Protein AF-A0A1H7DEN7-F1 (afdb_monomer_lite)

Structure (mmCIF, N/CA/C/O backbone):
data_AF-A0A1H7DEN7-F1
#
_entry.id   AF-A0A1H7DEN7-F1
#
loop_
_atom_site.group_PDB
_atom_site.id
_atom_site.type_symbol
_atom_site.label_atom_id
_atom_site.label_alt_id
_atom_site.label_comp_id
_atom_site.label_asym_id
_atom_site.label_entity_id
_atom_site.label_seq_id
_atom_site.pdbx_PDB_ins_code
_atom_site.Cartn_x
_atom_site.Cartn_y
_atom_site.Cartn_z
_atom_site.occupancy
_atom_site.B_iso_or_equiv
_atom_site.auth_seq_id
_atom_site.auth_comp_id
_atom_site.auth_asym_id
_atom_site.auth_atom_id
_atom_site.pdbx_PDB_model_num
ATOM 1 N N . MET A 1 1 ? -1.066 -14.720 -5.884 1.00 50.56 1 MET A N 1
ATOM 2 C CA . MET A 1 1 ? -0.858 -13.752 -4.785 1.00 50.56 1 MET A CA 1
ATOM 3 C C . MET A 1 1 ? -0.200 -12.498 -5.350 1.00 50.56 1 MET A C 1
ATOM 5 O O . MET A 1 1 ? 0.946 -12.604 -5.774 1.00 50.56 1 MET A O 1
ATOM 9 N N . PRO A 1 2 ? -0.898 -11.353 -5.393 1.00 54.47 2 PRO A N 1
ATOM 10 C CA . PRO A 1 2 ? -0.416 -10.112 -6.016 1.00 54.47 2 PRO A CA 1
ATOM 11 C C . PRO A 1 2 ? 0.944 -9.608 -5.497 1.00 54.47 2 PRO A C 1
ATOM 13 O O . PRO A 1 2 ? 1.776 -9.191 -6.293 1.00 54.47 2 PRO A O 1
ATOM 16 N N . GLY A 1 3 ? 1.240 -9.753 -4.198 1.00 60.50 3 GLY A N 1
ATOM 17 C CA . GLY A 1 3 ? 2.529 -9.324 -3.621 1.00 60.50 3 GLY A CA 1
ATOM 18 C C . GLY A 1 3 ? 3.762 -10.080 -4.145 1.00 60.50 3 GLY A C 1
ATOM 19 O O . GLY A 1 3 ? 4.868 -9.547 -4.148 1.00 60.50 3 GLY A O 1
ATOM 20 N N . ARG A 1 4 ? 3.593 -11.307 -4.662 1.00 68.62 4 ARG A N 1
ATOM 21 C CA . ARG A 1 4 ? 4.683 -12.022 -5.356 1.00 68.62 4 ARG A CA 1
ATOM 22 C C . ARG A 1 4 ? 5.007 -11.403 -6.714 1.00 68.62 4 ARG A C 1
ATOM 24 O O . ARG A 1 4 ? 6.143 -11.496 -7.154 1.00 68.62 4 ARG A O 1
ATOM 31 N N . LEU A 1 5 ? 4.015 -10.794 -7.362 1.00 74.88 5 LEU A N 1
ATOM 32 C CA . LEU A 1 5 ? 4.174 -10.155 -8.664 1.00 74.88 5 LEU A CA 1
ATOM 33 C C . LEU A 1 5 ? 4.843 -8.783 -8.517 1.00 74.88 5 LEU A C 1
ATOM 35 O O . LEU A 1 5 ? 5.732 -8.457 -9.293 1.00 74.88 5 LEU A O 1
ATOM 39 N N . VAL A 1 6 ? 4.497 -8.029 -7.468 1.00 79.00 6 VAL A N 1
ATOM 40 C CA . VAL A 1 6 ? 5.170 -6.762 -7.131 1.00 79.00 6 VAL A CA 1
ATOM 41 C C . VAL A 1 6 ? 6.665 -6.989 -6.915 1.00 79.00 6 VAL A C 1
ATOM 43 O O . VAL A 1 6 ? 7.470 -6.409 -7.633 1.00 79.00 6 VAL A O 1
ATOM 46 N N . ASN A 1 7 ? 7.037 -7.909 -6.021 1.00 81.56 7 ASN A N 1
ATOM 47 C CA . ASN A 1 7 ? 8.445 -8.216 -5.732 1.00 81.56 7 ASN A CA 1
ATOM 48 C C . ASN A 1 7 ? 9.204 -8.858 -6.909 1.00 81.56 7 ASN A C 1
ATOM 50 O O . ASN A 1 7 ? 10.431 -8.918 -6.893 1.00 81.56 7 ASN A O 1
ATOM 54 N N . LEU A 1 8 ? 8.496 -9.354 -7.930 1.00 86.56 8 LEU A N 1
ATOM 55 C CA . LEU A 1 8 ? 9.131 -9.853 -9.147 1.00 86.56 8 LEU A CA 1
ATOM 56 C C . LEU A 1 8 ? 9.671 -8.700 -9.996 1.00 86.56 8 LEU A C 1
ATOM 58 O O . LEU A 1 8 ? 10.788 -8.793 -10.487 1.00 86.56 8 LEU A O 1
ATOM 62 N N . PHE A 1 9 ? 8.915 -7.610 -10.148 1.00 87.81 9 PHE A N 1
ATOM 63 C CA . PHE A 1 9 ? 9.279 -6.469 -11.003 1.00 87.81 9 PHE A CA 1
ATOM 64 C C . PHE A 1 9 ? 9.888 -5.288 -10.241 1.00 87.81 9 PHE A C 1
ATOM 66 O O . PHE A 1 9 ? 10.610 -4.476 -10.821 1.00 87.81 9 PHE A O 1
ATOM 73 N N . TRP A 1 10 ? 9.640 -5.204 -8.939 1.00 87.94 10 TRP A N 1
ATOM 74 C CA . TRP A 1 10 ? 10.087 -4.132 -8.059 1.00 87.94 10 TRP A CA 1
ATOM 75 C C . TRP A 1 10 ? 10.960 -4.694 -6.950 1.00 87.94 10 TRP A C 1
ATOM 77 O O . TRP A 1 10 ? 10.775 -5.822 -6.505 1.00 87.94 10 TRP A O 1
ATOM 87 N N . SER A 1 11 ? 11.937 -3.907 -6.504 1.00 87.31 11 SER A N 1
ATOM 88 C CA . SER A 1 11 ? 12.859 -4.335 -5.444 1.00 87.31 11 SER A CA 1
ATOM 89 C C . SER A 1 11 ? 12.185 -4.490 -4.074 1.00 87.31 11 SER A C 1
ATOM 91 O O . SER A 1 11 ? 12.706 -5.197 -3.213 1.00 87.31 11 SER A O 1
ATOM 93 N N . SER A 1 12 ? 11.045 -3.829 -3.869 1.00 84.94 12 SER A N 1
ATOM 94 C CA . SER A 1 12 ? 10.201 -3.938 -2.681 1.00 84.94 12 SER A CA 1
ATOM 95 C C . SER A 1 12 ? 8.819 -3.327 -2.932 1.00 84.94 12 SER A C 1
ATOM 97 O O . SER A 1 12 ? 8.624 -2.572 -3.891 1.00 84.94 12 SER A O 1
ATOM 99 N N . ASP A 1 13 ? 7.881 -3.569 -2.016 1.00 82.06 13 ASP A N 1
ATOM 100 C CA . ASP A 1 13 ? 6.579 -2.890 -1.998 1.00 82.06 13 ASP A CA 1
ATOM 101 C C . ASP A 1 13 ? 6.724 -1.357 -1.879 1.00 82.06 13 ASP A C 1
ATOM 103 O O . ASP A 1 13 ? 5.954 -0.609 -2.480 1.00 82.06 13 ASP A O 1
ATOM 107 N N . GLU A 1 14 ? 7.740 -0.862 -1.152 1.00 82.75 14 GLU A N 1
ATOM 108 C CA . GLU A 1 14 ? 8.049 0.577 -1.091 1.00 82.75 14 GLU A CA 1
ATOM 109 C C . GLU A 1 14 ? 8.509 1.105 -2.453 1.00 82.75 14 GLU A C 1
ATOM 111 O O . GLU A 1 14 ? 8.104 2.198 -2.858 1.00 82.75 14 GL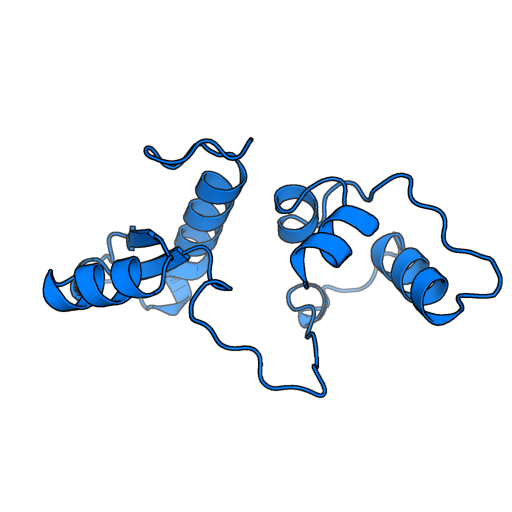U A O 1
ATOM 116 N N . ALA A 1 15 ? 9.356 0.351 -3.160 1.00 83.19 15 ALA A N 1
ATOM 117 C CA . ALA A 1 15 ? 9.837 0.747 -4.476 1.00 83.19 15 ALA A CA 1
ATOM 118 C C . ALA A 1 15 ? 8.682 0.830 -5.475 1.00 83.19 15 ALA A C 1
ATOM 120 O O . ALA A 1 15 ? 8.592 1.813 -6.198 1.00 83.19 15 ALA A O 1
ATOM 121 N N . TYR A 1 16 ? 7.757 -0.128 -5.448 1.00 84.25 16 TYR A N 1
ATOM 122 C CA . TYR A 1 16 ? 6.522 -0.057 -6.227 1.00 84.25 16 TYR A CA 1
ATOM 123 C C . TYR A 1 16 ? 5.696 1.188 -5.889 1.00 84.25 16 TYR A C 1
ATOM 125 O O . TYR A 1 16 ? 5.344 1.968 -6.767 1.00 84.25 16 TYR A O 1
ATOM 133 N N . PHE A 1 17 ? 5.440 1.415 -4.601 1.00 82.19 17 PHE A N 1
ATOM 134 C CA . PHE A 1 17 ? 4.613 2.526 -4.134 1.00 82.19 17 PHE A CA 1
ATOM 135 C C . PHE A 1 17 ? 5.183 3.912 -4.468 1.00 82.19 17 PH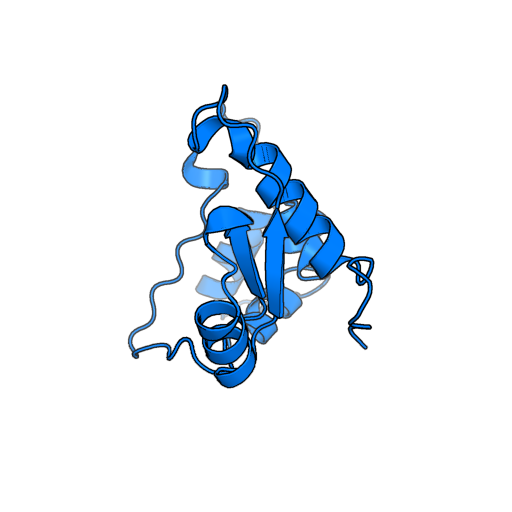E A C 1
ATOM 137 O O . PHE A 1 17 ? 4.435 4.867 -4.652 1.00 82.19 17 PHE A O 1
ATOM 144 N N . SER A 1 18 ? 6.509 4.041 -4.502 1.00 80.00 18 SER A N 1
ATOM 145 C CA . SER A 1 18 ? 7.202 5.313 -4.734 1.00 80.00 18 SER A CA 1
ATOM 146 C C . SER A 1 18 ? 7.737 5.483 -6.154 1.00 80.00 18 SER A C 1
ATOM 148 O O . SER A 1 18 ? 8.475 6.440 -6.394 1.00 80.00 18 SER A O 1
ATOM 150 N N . SER A 1 19 ? 7.401 4.568 -7.072 1.00 77.50 19 SER A N 1
ATOM 151 C CA . SER A 1 19 ? 7.991 4.499 -8.417 1.00 77.50 19 SER A CA 1
ATOM 152 C C . SER A 1 19 ? 9.527 4.529 -8.379 1.00 77.50 19 SER A C 1
ATOM 154 O O . SER A 1 19 ? 10.187 5.234 -9.139 1.00 77.50 19 SER A O 1
ATOM 156 N N . GLY A 1 20 ? 10.093 3.802 -7.416 1.00 79.25 20 GLY A N 1
ATOM 157 C CA . GLY A 1 20 ? 11.520 3.695 -7.143 1.00 79.25 20 GLY A CA 1
ATOM 158 C C . GLY A 1 20 ? 12.234 2.657 -8.024 1.00 79.25 20 GLY A C 1
ATOM 159 O O . GLY A 1 20 ? 11.861 2.425 -9.170 1.00 79.25 20 GLY A O 1
ATOM 160 N N . PRO A 1 21 ? 13.306 2.016 -7.530 1.00 76.88 21 PRO A N 1
ATOM 161 C CA . PRO A 1 21 ? 14.087 1.090 -8.345 1.00 76.88 21 PRO A CA 1
ATOM 162 C C . PRO A 1 21 ? 13.342 -0.225 -8.638 1.00 76.88 21 PRO A C 1
ATOM 164 O O . PRO A 1 21 ? 12.879 -0.922 -7.725 1.00 76.88 21 PRO A O 1
ATOM 167 N N . THR A 1 22 ? 13.302 -0.598 -9.922 1.00 86.00 22 THR A N 1
ATOM 168 C CA . THR A 1 22 ? 12.836 -1.919 -10.384 1.00 86.00 22 THR A CA 1
ATOM 169 C C . THR A 1 22 ? 13.803 -3.032 -9.962 1.00 86.00 22 THR A C 1
ATOM 171 O O . THR A 1 22 ? 14.958 -2.776 -9.619 1.00 86.00 22 THR A O 1
ATOM 174 N N . SER A 1 23 ? 13.330 -4.278 -9.937 1.00 86.00 23 SER A N 1
ATOM 175 C CA . SER A 1 23 ? 14.167 -5.447 -9.648 1.00 86.00 23 SER A CA 1
ATOM 176 C C . SER A 1 23 ? 15.117 -5.761 -10.820 1.00 86.00 23 SER A C 1
ATOM 178 O O . SER A 1 23 ? 14.955 -5.250 -11.930 1.00 86.00 23 SER A O 1
ATOM 180 N N . ASN A 1 24 ? 16.071 -6.672 -10.600 1.00 87.56 24 ASN A N 1
ATOM 181 C CA . ASN A 1 24 ? 16.946 -7.213 -11.653 1.00 87.56 24 ASN A CA 1
ATOM 182 C C . ASN A 1 24 ? 16.321 -8.394 -12.416 1.00 87.56 24 ASN A C 1
ATOM 184 O O . ASN A 1 24 ? 17.028 -9.100 -13.131 1.00 87.56 24 ASN A O 1
ATOM 188 N N . PHE A 1 25 ? 15.021 -8.646 -12.246 1.00 89.50 25 PHE A N 1
ATOM 189 C CA . PHE A 1 25 ? 14.331 -9.691 -12.994 1.00 89.50 25 PHE A CA 1
ATOM 190 C C . PHE A 1 25 ? 14.458 -9.437 -14.500 1.00 89.50 25 PHE A C 1
ATOM 192 O O . PHE A 1 25 ? 14.400 -8.291 -14.953 1.00 89.50 25 PHE A O 1
ATOM 199 N N . VAL A 1 26 ? 14.636 -10.505 -15.269 1.00 89.44 26 VAL A N 1
ATOM 200 C CA . VAL A 1 26 ? 14.650 -10.482 -16.732 1.00 89.44 26 VAL A CA 1
ATOM 201 C C . VAL A 1 26 ? 13.637 -11.537 -17.181 1.00 89.44 26 VAL A C 1
ATOM 203 O O . VAL A 1 26 ? 13.892 -12.720 -16.947 1.00 89.44 26 VAL A O 1
ATOM 206 N N . PRO A 1 27 ? 12.477 -11.135 -17.731 1.00 89.19 27 PRO A N 1
ATOM 207 C CA . PRO A 1 27 ? 11.490 -12.080 -18.240 1.00 89.19 27 PRO A CA 1
ATOM 208 C C . PRO A 1 27 ? 12.045 -12.864 -19.434 1.00 89.19 27 PRO A C 1
ATOM 210 O O . PRO A 1 27 ? 12.952 -12.391 -20.126 1.00 89.19 27 PRO A O 1
ATOM 213 N N . ASP A 1 28 ? 11.497 -14.058 -19.670 1.00 91.25 28 ASP A N 1
ATOM 214 C CA . ASP A 1 28 ? 11.832 -14.842 -20.858 1.00 91.25 28 ASP A CA 1
ATOM 215 C C . ASP A 1 28 ? 11.456 -14.057 -22.125 1.00 91.25 28 ASP A C 1
ATOM 217 O O . ASP A 1 28 ? 10.521 -13.254 -22.139 1.00 91.25 28 ASP A O 1
ATOM 221 N N . VAL A 1 29 ? 12.188 -14.287 -23.213 1.00 85.62 29 VAL A N 1
ATOM 222 C CA . VAL A 1 29 ? 11.928 -13.646 -24.508 1.00 85.62 29 VAL A CA 1
ATOM 223 C C . VAL A 1 29 ? 10.536 -14.002 -25.040 1.00 85.62 29 VAL A C 1
ATOM 225 O O . VAL A 1 29 ? 9.943 -13.194 -25.754 1.00 85.62 29 VAL A O 1
ATOM 228 N N . MET A 1 30 ? 10.013 -15.178 -24.684 1.00 92.38 30 MET A N 1
ATOM 229 C CA . MET A 1 30 ? 8.681 -15.639 -25.080 1.00 92.38 30 MET A CA 1
ATOM 230 C C . MET A 1 30 ? 7.551 -15.079 -24.202 1.00 92.38 30 MET A C 1
ATOM 232 O O . MET A 1 30 ? 6.397 -15.113 -24.626 1.00 92.38 30 MET A O 1
ATOM 236 N N . ASP A 1 31 ? 7.859 -14.508 -23.033 1.00 90.75 31 ASP A N 1
ATOM 237 C CA . ASP A 1 31 ? 6.872 -13.916 -22.122 1.00 90.75 31 ASP A CA 1
ATOM 238 C C . ASP A 1 31 ? 6.583 -12.455 -22.509 1.00 90.75 31 ASP A C 1
ATOM 240 O O . ASP A 1 31 ? 6.966 -11.500 -21.819 1.00 90.75 31 ASP A O 1
ATOM 244 N N . PHE A 1 32 ? 5.914 -12.276 -23.650 1.00 87.50 32 PHE A N 1
ATOM 245 C CA . PHE A 1 32 ? 5.647 -10.969 -24.255 1.00 87.50 32 PHE A CA 1
ATOM 246 C C . PHE A 1 32 ? 5.007 -9.969 -23.280 1.00 87.50 32 PHE A C 1
ATOM 248 O O . PHE A 1 32 ? 5.430 -8.813 -23.211 1.00 87.50 32 PHE A O 1
ATOM 255 N N . GLU A 1 33 ? 4.018 -10.392 -22.496 1.00 87.81 33 GLU A N 1
ATOM 256 C CA . GLU A 1 33 ? 3.304 -9.540 -21.545 1.00 87.81 33 GLU A CA 1
ATOM 257 C C . GLU A 1 33 ? 4.204 -9.104 -20.384 1.00 87.81 33 GLU A C 1
ATOM 259 O O . GLU A 1 33 ? 4.199 -7.934 -19.995 1.00 87.81 33 GLU A O 1
ATOM 264 N N . ALA A 1 34 ? 5.019 -10.021 -19.852 1.00 87.44 34 ALA A N 1
ATOM 265 C CA . ALA A 1 34 ? 5.948 -9.724 -18.765 1.00 87.44 34 ALA A CA 1
ATOM 266 C C . ALA A 1 34 ? 7.043 -8.749 -19.219 1.00 87.44 34 ALA A C 1
ATOM 268 O O . ALA A 1 34 ? 7.390 -7.814 -18.492 1.00 87.44 34 ALA A O 1
ATOM 269 N N . LYS A 1 35 ? 7.551 -8.935 -20.442 1.00 89.50 35 LYS A N 1
ATOM 270 C CA . LYS A 1 35 ? 8.508 -8.024 -21.070 1.00 89.50 35 LYS A CA 1
ATOM 271 C C . LYS A 1 35 ? 7.895 -6.648 -21.324 1.00 89.50 35 LYS A C 1
ATOM 273 O O . LYS A 1 35 ? 8.493 -5.645 -20.946 1.00 89.50 35 LYS A O 1
ATOM 278 N N . SER A 1 36 ? 6.686 -6.603 -21.882 1.00 85.19 36 SER A N 1
ATOM 279 C CA . SER A 1 36 ? 5.957 -5.355 -22.143 1.00 85.19 36 SER A CA 1
ATOM 280 C C . SER A 1 36 ? 5.726 -4.557 -20.855 1.00 85.19 36 SER A C 1
ATOM 282 O O . SER A 1 36 ? 5.957 -3.349 -20.821 1.00 85.19 36 SER A O 1
ATOM 284 N N . TYR A 1 37 ? 5.336 -5.229 -19.763 1.00 86.38 37 TYR A N 1
ATOM 285 C CA . TYR A 1 37 ? 5.198 -4.586 -18.454 1.00 86.38 37 TYR A CA 1
ATOM 286 C C . TYR A 1 37 ? 6.541 -4.069 -17.920 1.00 86.38 37 TYR A C 1
ATOM 288 O O . TYR A 1 37 ? 6.610 -2.939 -17.441 1.00 86.38 37 TYR A O 1
ATOM 296 N N . GLN A 1 38 ? 7.621 -4.853 -18.037 1.00 88.31 38 GLN A N 1
ATOM 297 C CA . GLN A 1 38 ? 8.961 -4.420 -17.632 1.00 88.31 38 GLN A CA 1
ATOM 298 C C . GLN A 1 38 ? 9.441 -3.181 -18.406 1.00 88.31 38 GLN A C 1
ATOM 300 O O . GLN A 1 38 ? 10.030 -2.280 -17.808 1.00 88.31 38 GLN A O 1
ATOM 305 N N . GLU A 1 39 ? 9.223 -3.137 -19.719 1.00 86.56 39 GLU A N 1
ATOM 306 C CA . GLU A 1 39 ? 9.586 -1.990 -20.555 1.00 86.56 39 GLU A CA 1
ATOM 307 C C . GLU A 1 39 ? 8.793 -0.743 -20.154 1.00 86.56 39 GLU A C 1
ATOM 309 O O . GLU A 1 39 ? 9.383 0.327 -20.004 1.00 86.56 39 GLU A O 1
ATOM 314 N N . LEU A 1 40 ? 7.491 -0.893 -19.883 1.00 84.50 40 LEU A N 1
ATOM 315 C CA . LEU A 1 40 ? 6.621 0.194 -19.435 1.00 84.50 40 LEU A CA 1
ATOM 316 C C . LEU A 1 40 ? 7.110 0.826 -18.124 1.00 84.50 40 LEU A C 1
ATOM 318 O O . LEU A 1 40 ? 7.265 2.042 -18.052 1.00 84.50 40 LEU A O 1
ATOM 322 N N . ILE A 1 41 ? 7.394 0.019 -17.097 1.00 82.94 41 ILE A N 1
ATOM 323 C CA . ILE A 1 41 ? 7.805 0.535 -15.777 1.00 82.94 41 ILE A CA 1
ATOM 324 C C . ILE A 1 41 ? 9.243 1.081 -15.751 1.00 82.94 41 ILE A C 1
ATOM 326 O O . ILE A 1 41 ? 9.616 1.774 -14.808 1.00 82.94 41 ILE A O 1
ATOM 330 N N . ARG A 1 42 ? 10.070 0.755 -16.754 1.00 84.81 42 ARG A N 1
ATOM 331 C CA . ARG A 1 42 ? 11.452 1.256 -16.898 1.00 84.81 42 ARG A CA 1
ATOM 332 C C . ARG A 1 42 ? 11.573 2.408 -17.896 1.00 84.81 42 ARG A C 1
ATOM 334 O O . ARG A 1 42 ? 12.667 2.951 -18.071 1.00 84.81 42 ARG A O 1
ATOM 341 N N . PHE A 1 43 ? 10.488 2.764 -18.576 1.00 82.19 43 PHE A N 1
ATOM 342 C CA . PHE A 1 43 ? 10.491 3.821 -19.571 1.00 82.19 43 PHE A CA 1
ATOM 343 C C . PHE A 1 43 ? 10.710 5.190 -18.910 1.00 82.19 43 PHE A C 1
ATOM 345 O O . PHE A 1 43 ? 9.869 5.685 -18.171 1.00 82.19 43 PHE A O 1
ATOM 352 N N . ASN A 1 44 ? 11.842 5.828 -19.220 1.00 71.06 44 ASN A N 1
ATOM 353 C CA . ASN A 1 44 ? 12.234 7.138 -18.680 1.00 71.06 44 ASN A CA 1
ATOM 354 C C . ASN A 1 44 ? 11.920 8.308 -19.635 1.00 71.06 44 ASN A C 1
ATOM 356 O O . ASN A 1 44 ? 12.592 9.343 -19.606 1.00 71.06 44 ASN A O 1
ATOM 360 N N . GLY A 1 45 ? 10.946 8.151 -20.535 1.00 69.56 45 GLY A N 1
ATOM 361 C CA . GLY A 1 45 ? 10.558 9.224 -21.450 1.00 69.56 45 GLY A CA 1
ATOM 362 C C . GLY A 1 45 ? 9.902 10.392 -20.712 1.00 69.56 45 GLY A C 1
ATOM 363 O O . GLY A 1 45 ? 9.077 10.200 -19.823 1.00 69.56 45 GLY A O 1
ATOM 364 N N . LYS A 1 46 ? 10.259 11.623 -21.092 1.00 57.53 46 LYS A N 1
ATOM 365 C CA . LYS A 1 46 ? 9.620 12.843 -20.583 1.00 57.53 46 LYS A CA 1
ATOM 366 C C . LYS A 1 46 ? 8.251 13.013 -21.250 1.00 57.53 46 LYS A C 1
ATOM 368 O O . LYS A 1 46 ? 8.174 13.577 -22.337 1.00 57.53 46 LYS A O 1
ATOM 373 N N . GLY A 1 47 ? 7.201 12.488 -20.628 1.00 61.31 47 GLY A N 1
ATOM 374 C CA . GLY A 1 47 ? 5.817 12.857 -20.938 1.00 61.31 47 GLY A CA 1
ATOM 375 C C . GLY A 1 47 ? 5.390 14.100 -20.155 1.00 61.31 47 GLY A C 1
ATOM 376 O O . GLY A 1 47 ? 6.003 14.436 -19.138 1.00 61.31 47 GLY A O 1
ATOM 377 N N . GLU A 1 48 ? 4.339 14.782 -20.613 1.00 60.81 48 GLU A N 1
ATOM 378 C CA . GLU A 1 48 ? 3.579 15.669 -19.725 1.00 60.81 48 GLU A CA 1
ATOM 379 C C . GLU A 1 48 ? 3.031 14.859 -18.538 1.00 60.81 48 GLU A C 1
ATOM 381 O O . GLU A 1 48 ? 2.922 13.635 -18.618 1.00 60.81 48 GLU A O 1
ATOM 386 N N . PHE A 1 49 ? 2.746 15.526 -17.416 1.00 58.19 49 PHE A N 1
ATOM 387 C CA . PHE A 1 49 ? 2.222 14.879 -16.212 1.00 58.19 49 PHE A CA 1
ATOM 388 C C . PHE A 1 49 ? 0.966 14.058 -16.553 1.00 58.19 49 PHE A C 1
ATOM 390 O O . PHE A 1 49 ? -0.084 14.624 -16.848 1.00 58.19 49 PHE A O 1
ATOM 397 N N . ASP A 1 50 ? 1.101 12.732 -16.530 1.00 59.72 50 ASP A N 1
ATOM 398 C CA . ASP A 1 50 ? 0.023 11.778 -16.775 1.00 59.72 50 ASP A CA 1
ATOM 399 C C . ASP A 1 50 ? -0.431 11.215 -15.428 1.00 59.72 50 ASP A C 1
ATOM 401 O O . ASP A 1 50 ? 0.290 10.464 -14.768 1.00 59.72 50 ASP A O 1
ATOM 405 N N . ASP A 1 51 ? -1.623 11.607 -14.991 1.00 53.31 51 ASP A N 1
ATOM 406 C CA . ASP A 1 51 ? -2.201 11.194 -13.714 1.00 53.31 51 ASP A CA 1
ATOM 407 C C . ASP A 1 51 ? -2.475 9.680 -13.646 1.00 53.31 51 ASP A C 1
ATOM 409 O O . ASP A 1 51 ? -2.454 9.104 -12.550 1.00 53.31 51 ASP A O 1
ATOM 413 N N . ARG A 1 52 ? -2.596 9.006 -14.801 1.00 54.62 52 ARG A N 1
ATOM 414 C CA . ARG A 1 52 ? -2.691 7.539 -14.914 1.00 54.62 52 ARG A CA 1
ATOM 415 C C . ARG A 1 52 ? -1.431 6.825 -14.424 1.00 54.62 52 ARG A C 1
ATOM 417 O O . ARG A 1 52 ? -1.517 5.665 -14.029 1.00 54.62 52 ARG A O 1
ATOM 424 N N . ALA A 1 53 ? -0.283 7.508 -14.361 1.00 53.47 53 ALA A N 1
ATOM 425 C CA . ALA A 1 53 ? 0.940 6.965 -13.762 1.00 53.47 53 ALA A CA 1
ATOM 426 C C . ALA A 1 53 ? 0.787 6.651 -12.259 1.00 53.47 53 ALA A C 1
ATOM 428 O O . ALA A 1 53 ? 1.600 5.922 -11.695 1.00 53.47 53 ALA A O 1
ATOM 429 N N . SER A 1 54 ? -0.256 7.181 -11.609 1.00 53.56 54 SER A N 1
ATOM 430 C CA . SER A 1 54 ? -0.481 7.038 -10.166 1.00 53.56 54 SER A CA 1
ATOM 431 C C . SER A 1 54 ? -1.346 5.829 -9.791 1.00 53.56 54 SER A C 1
ATOM 433 O O . SER A 1 54 ? -1.452 5.514 -8.607 1.00 53.56 54 SER A O 1
ATOM 435 N N . THR A 1 55 ? -1.980 5.157 -10.763 1.00 53.47 55 THR A N 1
ATOM 436 C CA . THR A 1 55 ? -2.943 4.079 -10.484 1.00 53.47 55 THR A CA 1
ATOM 437 C C . THR A 1 55 ? -2.722 2.898 -11.422 1.00 53.47 55 THR A C 1
ATOM 439 O O . THR A 1 55 ? -3.264 2.839 -12.520 1.00 53.47 55 THR A O 1
ATOM 442 N N . ILE A 1 56 ? -1.930 1.921 -10.980 1.00 56.78 56 ILE A N 1
ATOM 443 C CA . ILE A 1 56 ? -1.875 0.618 -11.647 1.00 56.78 56 ILE A CA 1
ATOM 444 C C . ILE A 1 56 ? -3.147 -0.141 -11.269 1.00 56.78 56 ILE A C 1
ATOM 446 O O . ILE A 1 56 ? -3.318 -0.578 -10.128 1.00 56.78 56 ILE A O 1
ATOM 450 N N . GLU A 1 57 ? -4.047 -0.285 -12.233 1.00 64.69 57 GLU A N 1
ATOM 451 C CA . GLU A 1 57 ? -5.263 -1.075 -12.082 1.00 64.69 57 GLU A CA 1
ATOM 452 C C . GLU A 1 57 ? -4.964 -2.551 -12.365 1.00 64.69 57 GLU A C 1
ATOM 454 O O . GLU A 1 57 ? -4.552 -2.925 -13.463 1.00 64.69 57 GLU A O 1
ATOM 459 N N . ILE A 1 58 ? -5.175 -3.411 -11.366 1.00 67.50 58 ILE A N 1
ATOM 460 C CA . ILE A 1 58 ? -5.071 -4.864 -11.528 1.00 67.50 58 ILE A CA 1
ATOM 461 C C . ILE A 1 58 ? -6.486 -5.422 -11.664 1.00 67.50 58 ILE A C 1
ATOM 463 O O . ILE A 1 58 ? -7.251 -5.433 -10.700 1.00 67.50 58 ILE A O 1
ATOM 467 N N . GLN A 1 59 ? -6.826 -5.925 -12.848 1.00 76.00 59 GLN A N 1
ATOM 468 C CA . GLN A 1 59 ? -8.061 -6.676 -13.067 1.00 76.00 59 GLN A CA 1
ATOM 469 C C . GLN A 1 59 ? -7.809 -8.168 -12.823 1.00 76.00 59 GLN A C 1
ATOM 471 O O . GLN A 1 59 ? -6.872 -8.752 -13.366 1.00 76.00 59 GLN A O 1
ATOM 476 N N . ALA A 1 60 ? -8.645 -8.797 -11.997 1.00 77.69 60 ALA A N 1
ATOM 477 C CA . ALA A 1 60 ? -8.574 -10.226 -11.711 1.00 77.69 60 ALA A CA 1
ATOM 478 C C . ALA A 1 60 ? -9.848 -10.925 -12.197 1.00 77.69 60 ALA A C 1
ATOM 480 O O . ALA A 1 60 ? -10.953 -10.485 -11.894 1.00 77.69 60 ALA A O 1
ATOM 481 N N . GLY A 1 61 ? -9.704 -12.058 -12.895 1.00 85.00 61 GLY A N 1
ATOM 482 C CA . GLY A 1 61 ? -10.840 -12.892 -13.323 1.00 85.00 61 GLY A CA 1
ATOM 483 C C . GLY A 1 61 ? -11.541 -13.643 -12.181 1.00 85.00 61 GLY A C 1
ATOM 484 O O . GLY A 1 61 ? -12.528 -14.333 -12.408 1.00 85.00 61 GLY A O 1
ATOM 485 N N . GLN A 1 62 ? -11.031 -13.519 -10.954 1.00 85.25 62 GLN A N 1
ATOM 486 C CA . GLN A 1 62 ? -11.563 -14.139 -9.744 1.00 85.25 62 GLN A CA 1
ATOM 487 C C . GLN A 1 62 ? -11.742 -13.088 -8.648 1.00 85.25 62 GLN A C 1
ATOM 489 O O . GLN A 1 62 ? -10.974 -12.127 -8.563 1.00 85.25 62 GLN A O 1
ATOM 494 N N . VAL A 1 63 ? -12.733 -13.298 -7.781 1.00 83.88 63 VAL A N 1
ATOM 495 C CA . VAL A 1 63 ? -12.993 -12.420 -6.635 1.00 83.88 63 VAL A CA 1
ATOM 496 C C . VAL A 1 63 ? -11.809 -12.474 -5.670 1.00 83.88 63 VAL A C 1
ATOM 498 O O . VAL A 1 63 ? -11.448 -13.540 -5.172 1.00 83.88 63 VAL A O 1
ATOM 501 N N . VAL A 1 64 ? -11.223 -11.315 -5.370 1.00 82.25 64 VAL A N 1
ATOM 502 C CA . VAL A 1 64 ? -10.188 -11.183 -4.340 1.00 82.25 64 VAL A CA 1
ATOM 503 C C . VAL A 1 64 ? -10.867 -10.850 -3.016 1.00 82.25 64 VAL A C 1
ATOM 505 O O . VAL A 1 64 ? -11.395 -9.755 -2.831 1.00 82.25 64 VAL A O 1
ATOM 508 N N . ALA A 1 65 ? -10.877 -11.804 -2.086 1.00 87.00 65 ALA A N 1
ATOM 509 C CA . ALA A 1 65 ? -11.398 -11.567 -0.745 1.00 87.00 65 ALA A CA 1
ATOM 510 C C . ALA A 1 65 ? -10.499 -10.575 0.006 1.00 87.00 65 ALA A C 1
ATOM 512 O O . ALA A 1 65 ? -9.289 -10.772 0.067 1.00 87.00 65 ALA A O 1
ATOM 513 N N . LEU A 1 66 ? -11.080 -9.541 0.621 1.00 84.25 66 LEU A N 1
ATOM 514 C CA . LEU A 1 66 ? -10.313 -8.550 1.390 1.00 84.25 66 LEU A CA 1
ATOM 515 C C . LEU A 1 66 ? -9.697 -9.142 2.664 1.00 84.25 66 LEU A C 1
ATOM 517 O O . LEU A 1 66 ? -8.594 -8.761 3.057 1.00 84.25 66 LEU A O 1
ATOM 521 N N . ALA A 1 67 ? -10.397 -10.082 3.302 1.00 86.75 67 ALA A N 1
ATOM 522 C CA . ALA A 1 67 ? -9.894 -10.764 4.486 1.00 86.75 67 ALA A CA 1
ATOM 523 C C . ALA A 1 67 ? -8.583 -11.495 4.166 1.00 86.75 67 ALA A C 1
ATOM 525 O O . ALA A 1 67 ? -8.486 -12.165 3.140 1.00 86.75 67 ALA A O 1
ATOM 526 N N . GLN A 1 68 ? -7.586 -11.349 5.041 1.00 84.00 68 GLN A N 1
ATOM 527 C CA . GLN A 1 68 ? -6.229 -11.902 4.916 1.00 84.00 68 GLN A CA 1
ATOM 528 C C . GLN A 1 68 ? -5.398 -11.397 3.716 1.00 84.00 68 GLN A C 1
ATOM 530 O O . GLN A 1 68 ? -4.200 -11.653 3.668 1.00 84.00 68 GLN A O 1
ATOM 535 N N . ASN A 1 69 ? -5.986 -10.656 2.768 1.00 85.00 69 ASN A N 1
ATOM 536 C CA . ASN A 1 69 ? -5.275 -10.039 1.636 1.00 85.00 69 ASN A CA 1
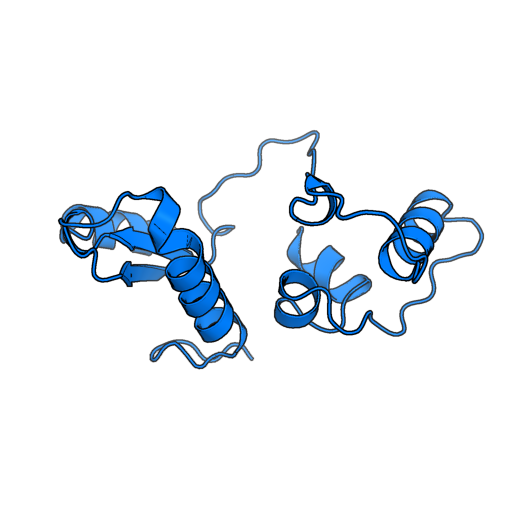ATOM 537 C C . ASN A 1 69 ? -5.123 -8.514 1.774 1.00 85.00 69 ASN A C 1
ATOM 539 O O . ASN A 1 69 ? -4.660 -7.853 0.848 1.00 85.00 69 ASN A O 1
ATOM 543 N N . THR A 1 70 ? -5.521 -7.946 2.911 1.00 87.44 70 THR A N 1
ATOM 544 C CA . THR A 1 70 ? -5.413 -6.513 3.205 1.00 87.44 70 THR A CA 1
ATOM 545 C C . THR A 1 70 ? -4.383 -6.306 4.309 1.00 87.44 70 THR A C 1
ATOM 547 O O . THR A 1 70 ? -4.505 -6.905 5.371 1.00 87.44 70 THR A O 1
ATOM 550 N N . LEU A 1 71 ? -3.387 -5.445 4.080 1.00 88.62 71 LEU A N 1
ATOM 551 C CA . LEU A 1 71 ? -2.332 -5.169 5.066 1.00 88.62 71 LEU A CA 1
ATOM 552 C C . LEU A 1 71 ? -2.800 -4.219 6.176 1.00 88.62 71 LEU A C 1
ATOM 554 O O . LEU A 1 71 ? -2.546 -4.445 7.358 1.00 88.62 71 LEU A O 1
ATOM 558 N N . ALA A 1 72 ? -3.476 -3.137 5.796 1.00 91.19 72 ALA A N 1
ATOM 559 C CA . ALA A 1 72 ? -3.920 -2.106 6.720 1.00 91.19 72 ALA A CA 1
ATOM 560 C C . ALA A 1 72 ? -5.152 -1.366 6.194 1.00 91.19 72 ALA A C 1
ATOM 562 O O . ALA A 1 72 ? -5.360 -1.258 4.986 1.00 91.19 72 ALA A O 1
ATOM 563 N N . VAL A 1 73 ? -5.927 -0.809 7.120 1.00 92.62 73 VAL A N 1
ATOM 564 C CA . VAL A 1 73 ? -6.962 0.190 6.864 1.00 92.62 73 VAL A CA 1
ATOM 565 C C . VAL A 1 73 ? -6.504 1.493 7.487 1.00 92.62 73 VAL A C 1
ATOM 567 O O . VAL A 1 73 ? -6.344 1.580 8.704 1.00 92.62 73 VAL A O 1
ATOM 570 N N . ILE A 1 74 ? -6.301 2.496 6.640 1.00 91.88 74 ILE A N 1
ATOM 571 C CA . ILE A 1 74 ? -5.953 3.852 7.051 1.00 91.88 74 ILE A CA 1
ATOM 572 C C . ILE A 1 74 ? -7.244 4.664 7.058 1.00 91.88 74 ILE A C 1
ATOM 574 O O . ILE A 1 74 ? -7.923 4.749 6.035 1.00 91.88 74 ILE A O 1
ATOM 578 N N . LEU A 1 75 ? -7.613 5.208 8.213 1.00 91.31 75 LEU A N 1
ATOM 579 C CA . LEU A 1 75 ? -8.905 5.864 8.420 1.00 91.31 75 LEU A CA 1
ATOM 580 C C . LEU A 1 75 ? -8.795 7.051 9.386 1.00 91.31 75 LEU A C 1
ATOM 582 O O . LEU A 1 75 ? -7.920 7.029 10.245 1.00 91.31 75 LEU A O 1
ATOM 586 N N . PRO A 1 76 ? -9.681 8.056 9.296 1.00 89.75 76 PRO A N 1
ATOM 587 C CA . PRO A 1 76 ? -9.792 9.090 10.320 1.00 89.75 76 PRO A CA 1
ATOM 588 C C . PRO A 1 76 ? -10.015 8.503 11.718 1.00 89.75 76 PRO A C 1
ATOM 590 O O . PRO A 1 76 ? -10.761 7.526 11.879 1.00 89.75 76 PRO A O 1
ATOM 593 N N . GLU A 1 77 ? -9.397 9.105 12.731 1.00 89.81 77 GLU A N 1
ATOM 594 C CA . GLU A 1 77 ? -9.498 8.667 14.126 1.00 89.81 77 GLU A CA 1
ATOM 595 C C . GLU A 1 77 ? -10.952 8.611 14.627 1.00 89.81 77 GLU A C 1
ATOM 597 O O . GLU A 1 77 ? -11.329 7.682 15.343 1.00 89.81 77 GLU A O 1
ATOM 602 N N . GLU A 1 78 ? -11.827 9.505 14.160 1.00 89.69 78 GLU A N 1
ATOM 603 C CA . GLU A 1 78 ? -13.246 9.539 14.538 1.00 89.69 78 GLU A CA 1
ATOM 604 C C . GLU A 1 78 ? -14.018 8.284 14.094 1.00 89.69 78 GLU A C 1
ATOM 606 O O . GLU A 1 78 ? -15.065 7.935 14.661 1.00 89.69 78 GLU A O 1
ATOM 611 N N . PHE A 1 79 ? -13.503 7.577 13.084 1.00 92.19 79 PHE A N 1
ATOM 612 C CA . PHE A 1 79 ? -14.054 6.315 12.599 1.00 92.19 79 PHE A CA 1
ATOM 613 C C . PHE A 1 79 ? -13.389 5.085 13.224 1.00 92.19 79 PHE A C 1
ATOM 615 O O . PHE A 1 79 ? -13.961 3.993 13.155 1.00 92.19 79 PHE A O 1
ATOM 622 N N . ALA A 1 80 ? -12.255 5.239 13.912 1.00 93.06 80 ALA A N 1
ATOM 623 C CA . ALA A 1 80 ? -11.530 4.166 14.592 1.00 93.06 80 ALA A CA 1
ATOM 624 C C . ALA A 1 80 ? -12.166 3.768 15.941 1.00 93.06 80 ALA A C 1
ATOM 626 O O . ALA A 1 80 ? -11.493 3.535 16.945 1.00 93.06 80 ALA A O 1
ATOM 627 N N . LYS A 1 81 ? -13.498 3.641 15.970 1.00 96.56 81 LYS A N 1
ATOM 628 C CA . LYS A 1 81 ? -14.245 3.183 17.149 1.00 96.56 81 LYS A CA 1
ATOM 629 C C . LYS A 1 81 ? -13.840 1.745 17.509 1.00 96.56 81 LYS A C 1
ATOM 631 O O . LYS A 1 81 ? -13.596 0.956 16.591 1.00 96.56 81 LYS A O 1
ATOM 636 N N . PRO A 1 82 ? -13.859 1.339 18.793 1.00 96.56 82 PRO A N 1
ATOM 637 C CA . PRO A 1 82 ? -13.377 0.020 19.219 1.00 96.56 82 PRO A CA 1
ATOM 638 C C . PRO A 1 82 ? -13.971 -1.163 18.438 1.00 96.56 82 PRO A C 1
ATOM 640 O O . PRO A 1 82 ? -13.259 -2.097 18.080 1.00 96.56 82 PRO A O 1
ATOM 643 N N . GLN A 1 83 ? -15.264 -1.116 18.107 1.00 96.88 83 GLN A N 1
ATOM 644 C CA . GLN A 1 83 ? -15.923 -2.157 17.314 1.00 96.88 83 GLN A CA 1
ATOM 645 C C . GLN A 1 83 ? -15.446 -2.212 15.855 1.00 96.88 83 GLN A C 1
ATOM 647 O O . GLN A 1 83 ? -15.424 -3.287 15.260 1.00 96.88 83 GLN A O 1
ATOM 652 N N . ILE A 1 84 ? -15.065 -1.068 15.282 1.00 96.12 84 ILE A N 1
ATOM 653 C CA . ILE A 1 84 ? -14.540 -0.973 13.919 1.00 96.12 84 ILE A CA 1
ATOM 654 C C . ILE A 1 84 ? -13.110 -1.495 13.898 1.00 96.12 84 ILE A C 1
ATOM 656 O O . ILE A 1 84 ? -12.813 -2.375 13.098 1.00 96.12 84 ILE A O 1
ATOM 660 N N . VAL A 1 85 ? -12.269 -1.047 14.834 1.00 95.38 85 VAL A N 1
ATOM 661 C CA . VAL A 1 85 ? -10.893 -1.541 15.000 1.00 95.38 85 VAL A CA 1
ATOM 662 C C . VAL A 1 85 ? -10.881 -3.056 15.183 1.00 95.38 85 VAL A C 1
ATOM 664 O O . VAL A 1 85 ? -10.218 -3.756 14.426 1.00 95.38 85 VAL A O 1
ATOM 667 N N . LYS A 1 86 ? -11.710 -3.589 16.089 1.00 95.50 86 LYS A N 1
ATOM 668 C CA . LYS A 1 86 ? -11.818 -5.037 16.308 1.00 95.50 86 LYS A CA 1
ATOM 669 C C . LYS A 1 86 ? -12.257 -5.789 15.051 1.00 95.50 86 LYS A C 1
ATOM 671 O O . LYS A 1 86 ? -11.780 -6.890 14.794 1.00 95.50 86 LYS A O 1
ATOM 676 N N . LYS A 1 87 ? -13.179 -5.218 14.268 1.00 94.62 87 LYS A N 1
ATOM 677 C CA . LYS A 1 87 ? -13.592 -5.811 12.992 1.00 94.62 87 LYS A CA 1
ATOM 678 C C . LYS A 1 87 ? -12.448 -5.782 11.981 1.00 94.62 87 LYS A C 1
ATOM 680 O O . LYS A 1 87 ? -12.315 -6.750 11.242 1.00 94.62 87 LYS A O 1
ATOM 685 N N . ILE A 1 88 ? -11.636 -4.722 11.990 1.00 93.75 88 ILE A N 1
ATOM 686 C CA . ILE A 1 88 ? -10.473 -4.577 11.116 1.00 93.75 88 ILE A CA 1
ATOM 687 C C . ILE A 1 88 ? -9.412 -5.634 11.410 1.00 93.75 88 ILE A C 1
ATOM 689 O O . ILE A 1 88 ? -9.035 -6.426 10.549 1.00 93.75 88 ILE A O 1
ATOM 693 N N . GLU A 1 89 ? -9.010 -5.704 12.669 1.00 92.44 89 GLU A N 1
ATOM 694 C CA . GLU A 1 89 ? -8.019 -6.667 13.136 1.00 92.44 89 GLU A CA 1
ATOM 695 C C . GLU A 1 89 ? -8.522 -8.108 12.980 1.00 92.44 89 GLU A C 1
ATOM 697 O O . GLU A 1 89 ? -7.762 -9.005 12.620 1.00 92.44 89 GLU A O 1
ATOM 702 N N . GLY A 1 90 ? -9.831 -8.328 13.142 1.00 90.94 90 GLY A N 1
ATOM 703 C CA . GLY A 1 90 ? -10.473 -9.626 12.934 1.00 90.94 90 GLY A CA 1
ATOM 704 C C . GLY A 1 90 ? -10.368 -10.176 11.506 1.00 90.94 90 GLY A C 1
ATOM 705 O O . GLY A 1 90 ? -10.454 -11.390 11.334 1.00 90.94 90 GLY A O 1
ATOM 706 N N . PHE A 1 91 ? -10.152 -9.335 10.484 1.00 89.69 91 PHE A N 1
ATOM 707 C CA . PHE A 1 91 ? -9.898 -9.806 9.116 1.00 89.69 91 PHE A CA 1
ATOM 708 C C . PHE A 1 91 ? -8.411 -9.927 8.763 1.00 89.69 91 PHE A C 1
ATOM 710 O O . PHE A 1 91 ? -8.096 -10.299 7.632 1.00 89.69 91 PHE A O 1
ATOM 717 N N . GLY A 1 92 ? -7.511 -9.671 9.718 1.00 89.19 92 GLY A N 1
ATOM 718 C CA . GLY A 1 92 ? -6.065 -9.815 9.551 1.00 89.19 92 GLY A CA 1
ATOM 719 C C . GLY A 1 92 ? -5.332 -8.552 9.094 1.00 89.19 92 GLY A C 1
ATOM 720 O O . GLY A 1 92 ? -4.173 -8.660 8.710 1.00 89.19 92 GLY A O 1
ATOM 721 N N . ALA A 1 93 ? -5.965 -7.375 9.133 1.00 92.00 93 ALA A N 1
ATOM 722 C CA . ALA A 1 93 ? -5.306 -6.109 8.805 1.00 92.00 93 ALA A CA 1
ATOM 723 C C . ALA A 1 93 ? -5.059 -5.230 10.029 1.00 92.00 93 ALA A C 1
ATOM 725 O O . ALA A 1 93 ? -5.724 -5.344 11.056 1.00 92.00 93 ALA A O 1
ATOM 726 N N . LEU A 1 94 ? -4.137 -4.284 9.881 1.00 92.19 94 LEU A N 1
ATOM 727 C CA . LEU A 1 94 ? -3.871 -3.254 10.880 1.00 92.19 94 LEU A CA 1
ATOM 728 C C . LEU A 1 94 ? -4.876 -2.102 10.764 1.00 92.19 94 LEU A C 1
ATOM 730 O O . LEU A 1 94 ? -5.097 -1.582 9.672 1.00 92.19 94 LEU A O 1
ATOM 734 N N . ALA A 1 95 ? -5.432 -1.644 11.883 1.00 93.12 95 ALA A N 1
ATOM 735 C CA . ALA A 1 95 ? -6.155 -0.375 11.931 1.00 93.12 95 ALA A CA 1
ATOM 736 C C . ALA A 1 95 ? -5.164 0.770 12.195 1.00 93.12 95 ALA A C 1
ATOM 738 O O . ALA A 1 95 ? -4.537 0.815 13.254 1.00 93.12 95 ALA A O 1
ATOM 739 N N . LEU A 1 96 ? -5.014 1.683 11.234 1.00 92.50 96 LEU A N 1
ATOM 740 C CA . LEU A 1 96 ? -4.077 2.807 11.295 1.00 92.50 96 LEU A CA 1
ATOM 741 C C . LEU A 1 96 ? -4.855 4.133 11.275 1.00 92.50 96 LEU A C 1
ATOM 743 O O . LEU A 1 96 ? -5.096 4.685 10.196 1.00 92.50 96 LEU A O 1
ATOM 747 N N . PRO A 1 97 ? -5.302 4.631 12.442 1.00 91.00 97 PRO A N 1
ATOM 748 C CA . PRO A 1 97 ? -5.987 5.910 12.512 1.00 91.00 97 PRO A CA 1
ATOM 749 C C . PRO A 1 97 ? -5.041 7.068 12.174 1.00 91.00 97 PRO A C 1
ATOM 751 O O . PRO A 1 97 ? -3.860 7.031 12.526 1.00 91.00 97 PRO A O 1
ATOM 754 N N . TYR A 1 98 ? -5.567 8.104 11.529 1.00 87.31 98 TYR A N 1
ATOM 755 C CA . TYR A 1 98 ? -4.885 9.382 11.351 1.00 87.31 98 TYR A CA 1
ATOM 756 C C . TYR A 1 98 ? -5.739 10.528 11.893 1.00 87.31 98 TYR A C 1
ATOM 758 O O . TYR A 1 98 ? -6.968 10.483 11.824 1.00 87.31 98 TYR A O 1
ATOM 766 N N . ASP A 1 99 ? -5.069 11.555 12.412 1.00 84.25 99 ASP A N 1
ATOM 767 C CA . ASP A 1 99 ? -5.728 12.755 12.922 1.00 84.25 99 ASP A CA 1
ATOM 768 C C . ASP A 1 99 ? -6.313 13.561 11.754 1.00 84.25 99 ASP A C 1
ATOM 770 O O . ASP A 1 99 ? -5.605 13.916 10.802 1.00 84.25 99 ASP A O 1
ATOM 774 N N . HIS A 1 100 ? -7.619 13.809 11.806 1.00 80.00 100 HIS A N 1
ATOM 775 C CA . HIS A 1 100 ? -8.317 14.629 10.836 1.00 80.00 100 HIS A CA 1
ATOM 776 C C . HIS A 1 100 ? -8.618 15.998 11.443 1.00 80.00 100 HIS A C 1
ATOM 778 O O . HIS A 1 100 ? -9.505 16.182 12.274 1.00 80.00 100 HIS A O 1
ATOM 784 N N . LEU A 1 101 ? -7.920 17.019 10.949 1.00 75.12 101 LEU A N 1
ATOM 785 C CA . LEU A 1 101 ? -8.248 18.392 11.302 1.00 75.12 101 LEU A CA 1
ATOM 786 C C . LEU A 1 101 ? -9.565 18.777 10.621 1.00 75.12 101 LEU A C 1
ATOM 788 O O . LEU A 1 101 ? -9.588 19.024 9.417 1.00 75.12 101 LEU A O 1
ATOM 792 N N . GLY A 1 102 ? -10.643 18.921 11.397 1.00 71.44 102 GLY A N 1
ATOM 793 C CA . GLY A 1 102 ? -11.996 19.237 10.902 1.00 71.44 102 GLY A CA 1
ATOM 794 C C . GLY A 1 102 ? -12.170 20.585 10.181 1.00 71.44 102 GLY A C 1
ATOM 795 O O . GLY A 1 102 ? -13.289 20.980 9.865 1.00 71.44 102 GLY A O 1
ATOM 796 N N . ARG A 1 103 ? -11.080 21.320 9.932 1.00 79.56 103 ARG A N 1
ATOM 797 C CA . ARG A 1 103 ? -11.050 22.506 9.061 1.00 79.56 103 ARG A CA 1
ATOM 798 C C . ARG A 1 103 ? -10.634 22.177 7.624 1.00 79.56 103 ARG A C 1
ATOM 800 O O . ARG A 1 103 ? -10.794 23.033 6.759 1.00 79.56 103 ARG A O 1
ATOM 807 N N . GLY A 1 104 ? -10.091 20.983 7.389 1.00 72.94 104 GLY A N 1
ATOM 808 C CA . GLY A 1 104 ? -9.663 20.511 6.079 1.00 72.94 104 GLY A CA 1
ATOM 809 C C . GLY A 1 104 ? -10.703 19.615 5.415 1.00 72.94 104 GLY A C 1
ATOM 810 O O . GLY A 1 104 ? -11.533 18.984 6.069 1.00 72.94 104 GLY A O 1
ATOM 811 N N . ARG A 1 105 ? -10.656 19.535 4.089 1.00 79.19 105 ARG A N 1
ATOM 812 C CA . ARG A 1 105 ? -11.468 18.596 3.309 1.00 79.19 105 ARG A CA 1
ATOM 813 C C . ARG A 1 105 ? -10.798 17.215 3.280 1.00 79.19 105 ARG A C 1
ATOM 815 O O . ARG A 1 105 ? -9.572 17.127 3.325 1.00 79.19 105 ARG A O 1
ATOM 822 N N . PRO A 1 106 ? -11.550 16.107 3.150 1.00 72.25 106 PRO A N 1
ATOM 823 C CA . PRO A 1 106 ? -10.960 14.765 3.106 1.00 72.25 106 PRO A CA 1
ATOM 824 C C . PRO A 1 106 ? -9.857 14.591 2.049 1.00 72.25 106 PRO A C 1
ATOM 826 O O . PRO A 1 106 ? -8.831 13.980 2.336 1.00 72.25 106 PRO A O 1
ATOM 829 N N . ASN A 1 107 ? -10.021 15.189 0.865 1.00 78.19 107 ASN A N 1
ATOM 830 C CA . ASN A 1 107 ? -9.045 15.145 -0.231 1.00 78.19 107 ASN A CA 1
ATOM 831 C C . ASN A 1 107 ? -7.740 15.916 0.052 1.00 78.19 107 ASN A C 1
ATOM 833 O O . ASN A 1 107 ? -6.759 15.723 -0.656 1.00 78.19 107 ASN A O 1
ATOM 837 N N . GLU A 1 108 ? -7.693 16.755 1.086 1.00 79.31 108 GLU A N 1
ATOM 838 C CA . GLU A 1 108 ? -6.473 17.463 1.498 1.00 79.31 108 GLU A CA 1
ATOM 839 C C . GLU A 1 108 ? -5.553 16.568 2.347 1.00 79.31 108 GLU A C 1
ATOM 8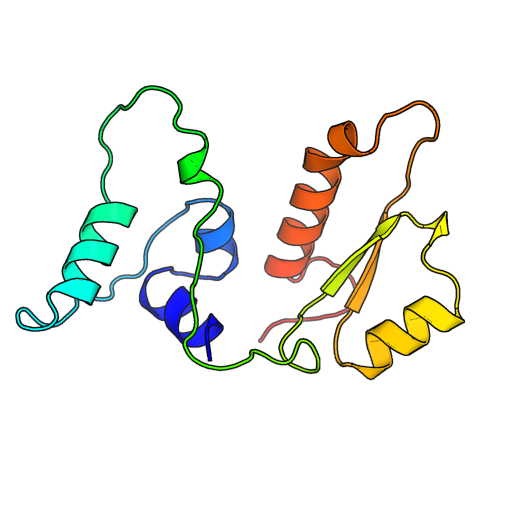41 O O . GLU A 1 108 ? -4.361 16.836 2.471 1.00 79.31 108 GLU A O 1
ATOM 846 N N . ASN A 1 109 ? -6.068 15.447 2.869 1.00 78.38 109 ASN A N 1
ATOM 847 C CA . ASN A 1 109 ? -5.304 14.497 3.688 1.00 78.38 109 ASN A CA 1
ATOM 848 C C . ASN A 1 109 ? -4.566 13.437 2.859 1.00 78.38 109 ASN A C 1
ATOM 850 O O . ASN A 1 109 ? -3.969 12.516 3.413 1.00 78.38 109 ASN A O 1
ATOM 854 N N . VAL A 1 110 ? -4.578 13.552 1.530 1.00 81.88 110 VAL A N 1
ATOM 855 C CA . VAL A 1 110 ? -3.951 12.579 0.627 1.00 81.88 110 VAL A CA 1
ATOM 856 C C . VAL A 1 110 ? -2.467 12.393 0.964 1.00 81.88 110 VAL A C 1
ATOM 858 O O . VAL A 1 110 ? -2.014 11.263 1.136 1.00 81.88 110 VAL A O 1
ATOM 861 N N . ALA A 1 111 ? -1.721 13.483 1.175 1.00 81.19 111 ALA A N 1
ATOM 862 C CA . ALA A 1 111 ? -0.309 13.418 1.563 1.00 81.19 111 ALA A CA 1
ATOM 863 C C . ALA A 1 111 ? -0.087 12.717 2.917 1.00 81.19 111 ALA A C 1
ATOM 865 O O . ALA A 1 111 ? 0.884 11.974 3.077 1.00 81.19 111 ALA A O 1
ATOM 866 N N . LEU A 1 112 ? -0.999 12.913 3.875 1.00 83.94 112 LEU A N 1
ATOM 867 C CA . LEU A 1 112 ? -0.957 12.239 5.170 1.00 83.94 112 LEU A CA 1
ATOM 868 C C . LEU A 1 112 ? -1.138 10.729 4.989 1.00 83.94 112 LEU A C 1
ATOM 870 O O . LEU A 1 112 ? -0.307 9.963 5.472 1.00 83.94 112 LEU A O 1
ATOM 874 N N . ILE A 1 113 ? -2.136 10.301 4.213 1.00 85.56 113 ILE A N 1
ATOM 875 C CA . ILE A 1 113 ? -2.366 8.882 3.899 1.00 85.56 113 ILE A CA 1
ATOM 876 C C . ILE A 1 113 ? -1.124 8.273 3.231 1.00 85.56 113 ILE A C 1
ATOM 878 O O . ILE A 1 113 ? -0.636 7.237 3.688 1.00 85.56 113 ILE A O 1
ATOM 882 N N . TYR A 1 114 ? -0.541 8.946 2.230 1.00 85.62 114 TYR A N 1
ATOM 883 C CA . TYR A 1 114 ? 0.712 8.511 1.598 1.00 85.62 114 TYR A CA 1
ATOM 884 C C . TYR A 1 114 ? 1.857 8.359 2.616 1.00 85.62 114 TYR A C 1
ATOM 886 O O . TYR A 1 114 ? 2.629 7.398 2.546 1.00 85.62 114 TYR A O 1
ATOM 894 N N . SER A 1 115 ? 1.964 9.269 3.589 1.00 85.81 115 SER A N 1
ATOM 895 C CA . SER A 1 115 ? 2.988 9.193 4.637 1.00 85.81 115 SER A CA 1
ATOM 896 C C . SER A 1 115 ? 2.800 7.986 5.566 1.00 85.81 115 SER A C 1
ATOM 898 O O . SER A 1 115 ? 3.784 7.317 5.894 1.00 85.81 115 SER A O 1
ATOM 900 N N . VAL A 1 116 ? 1.552 7.649 5.915 1.00 87.81 116 VAL A N 1
ATOM 901 C CA . VAL A 1 116 ? 1.218 6.481 6.745 1.00 87.81 116 VAL A CA 1
ATOM 902 C C . VAL A 1 116 ? 1.551 5.184 6.009 1.00 87.81 116 VAL A C 1
ATOM 904 O O . VAL A 1 116 ? 2.232 4.324 6.574 1.00 87.81 116 VAL A O 1
ATOM 907 N N . VAL A 1 117 ? 1.167 5.063 4.732 1.00 87.88 117 VAL A N 1
ATOM 908 C CA . VAL A 1 117 ? 1.526 3.902 3.894 1.00 87.88 117 VAL A CA 1
ATOM 909 C C . VAL A 1 117 ? 3.045 3.751 3.809 1.00 87.88 117 VAL A C 1
ATOM 911 O O . VAL A 1 117 ? 3.579 2.670 4.046 1.00 87.88 117 VAL A O 1
ATOM 914 N N . LYS A 1 118 ? 3.775 4.842 3.554 1.00 85.50 118 LYS A N 1
ATOM 915 C CA . LYS A 1 118 ? 5.242 4.813 3.473 1.00 85.50 118 LYS A CA 1
ATOM 916 C C . LYS A 1 118 ? 5.892 4.377 4.788 1.00 85.50 118 LYS A C 1
ATOM 918 O O . LYS A 1 118 ? 6.865 3.627 4.773 1.00 85.50 118 LYS A O 1
ATOM 923 N N . ALA A 1 119 ? 5.373 4.829 5.929 1.00 85.62 119 ALA A N 1
ATOM 924 C CA . ALA A 1 119 ? 5.853 4.396 7.238 1.00 85.62 119 ALA A CA 1
ATOM 925 C C . ALA A 1 119 ? 5.585 2.902 7.487 1.00 85.62 119 ALA A C 1
ATOM 927 O O . ALA A 1 119 ? 6.454 2.216 8.032 1.00 85.62 119 ALA A O 1
ATOM 928 N N . LEU A 1 120 ? 4.422 2.398 7.058 1.00 86.38 120 LEU A N 1
ATOM 929 C CA . LEU A 1 120 ? 4.061 0.982 7.135 1.00 86.38 120 LEU A CA 1
ATOM 930 C C . LEU A 1 120 ? 5.013 0.110 6.305 1.00 86.38 120 LEU A C 1
ATOM 932 O O . LEU A 1 120 ? 5.609 -0.814 6.854 1.00 86.38 120 LEU A O 1
ATOM 936 N N . LEU A 1 121 ? 5.212 0.441 5.025 1.00 83.69 121 LEU A N 1
ATOM 937 C CA . LEU A 1 121 ? 6.077 -0.324 4.113 1.00 83.69 121 LEU A CA 1
ATOM 938 C C . LEU A 1 121 ? 7.551 -0.330 4.556 1.00 83.69 121 LEU A C 1
ATOM 940 O O . LEU A 1 121 ? 8.272 -1.291 4.313 1.00 83.69 121 LEU A O 1
ATOM 944 N N . ARG A 1 122 ? 7.989 0.711 5.275 1.00 83.06 122 ARG A N 1
ATOM 945 C CA . ARG A 1 122 ? 9.333 0.803 5.874 1.00 83.06 122 ARG A CA 1
ATOM 946 C C . ARG A 1 122 ? 9.497 0.033 7.186 1.00 83.06 122 ARG A C 1
ATOM 948 O O . ARG A 1 122 ? 10.565 0.112 7.792 1.00 83.06 122 ARG A O 1
ATOM 955 N N . GLY A 1 123 ? 8.442 -0.606 7.697 1.00 75.56 123 GLY A N 1
ATOM 956 C CA . GLY A 1 123 ? 8.439 -1.218 9.031 1.00 75.56 123 GLY A CA 1
ATOM 957 C C . GLY A 1 123 ? 8.583 -0.205 10.177 1.00 75.56 123 GLY A C 1
ATOM 958 O O . GLY A 1 123 ? 8.916 -0.575 11.300 1.00 75.56 123 GLY A O 1
ATOM 959 N N . LYS A 1 124 ? 8.361 1.091 9.912 1.00 62.72 124 LYS A N 1
ATOM 960 C CA . L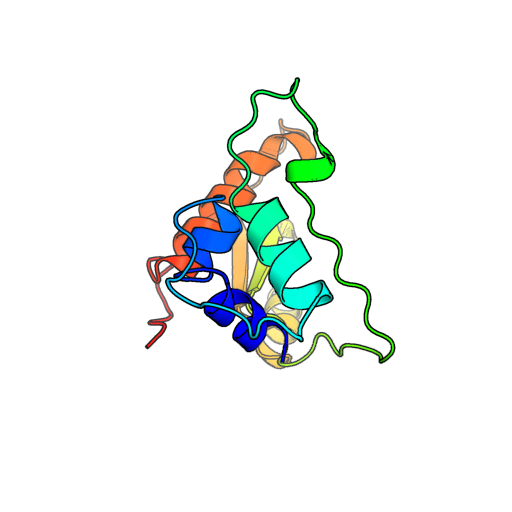YS A 1 124 ? 8.493 2.183 10.896 1.00 62.72 124 LYS A CA 1
ATOM 961 C C . LYS A 1 124 ? 7.192 2.487 11.630 1.00 62.72 124 LYS A C 1
ATOM 963 O O . LYS A 1 124 ? 7.197 3.270 12.576 1.00 62.72 124 LYS A O 1
ATOM 968 N N . HI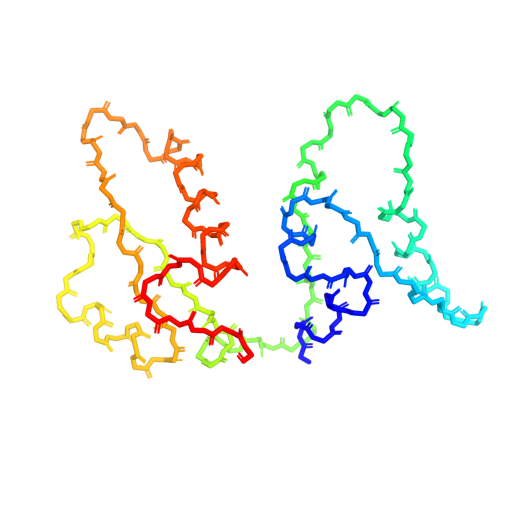S A 1 125 ? 6.086 1.858 11.241 1.00 59.22 125 HIS A N 1
ATOM 969 C CA . HIS A 1 125 ? 4.798 2.023 11.904 1.00 59.22 125 HIS A CA 1
ATOM 970 C C . HIS A 1 125 ? 4.677 1.128 13.151 1.00 59.22 125 HIS A C 1
ATOM 972 O O . HIS A 1 125 ? 3.846 0.231 13.201 1.00 59.22 125 HIS A O 1
ATOM 978 N N . GLY A 1 126 ? 5.541 1.359 14.146 1.00 51.88 126 GLY A N 1
ATOM 979 C CA . GLY A 1 126 ? 5.367 1.077 15.583 1.00 51.88 126 GLY A CA 1
ATOM 980 C C . GLY A 1 126 ? 5.009 -0.326 16.106 1.00 51.88 126 GLY A C 1
ATOM 981 O O . GLY A 1 126 ? 5.132 -0.526 17.310 1.00 51.88 126 GLY A O 1
ATOM 982 N N . LYS A 1 127 ? 4.562 -1.293 15.295 1.00 45.06 127 LYS A N 1
ATOM 983 C CA . LYS A 1 127 ? 4.080 -2.603 15.780 1.00 45.06 127 LYS A CA 1
ATOM 984 C C . LYS A 1 127 ? 4.337 -3.797 14.860 1.00 45.06 127 LYS A C 1
ATOM 986 O O . LYS A 1 127 ? 3.997 -4.907 15.252 1.00 45.06 127 LYS A O 1
ATOM 991 N N . VAL A 1 128 ? 4.942 -3.627 13.684 1.00 43.75 128 VAL A N 1
ATOM 992 C CA . VAL A 1 128 ? 5.190 -4.757 12.772 1.00 43.75 128 VAL A CA 1
ATOM 993 C C . VAL A 1 128 ? 6.560 -4.619 12.116 1.00 43.75 128 VAL A C 1
ATOM 995 O O . VAL A 1 128 ? 6.794 -3.701 11.332 1.00 43.75 128 VAL A O 1
ATOM 998 N N . LYS A 1 129 ? 7.467 -5.547 12.445 1.00 34.47 129 LYS A N 1
ATOM 999 C CA . LYS A 1 129 ? 8.585 -5.893 11.564 1.00 34.47 129 LYS A CA 1
ATOM 1000 C C . LYS A 1 129 ? 8.004 -6.708 10.415 1.00 34.47 129 LYS A C 1
ATOM 1002 O O . LYS A 1 129 ? 7.393 -7.744 10.659 1.00 34.47 129 LYS A O 1
ATOM 1007 N N . TYR A 1 130 ? 8.194 -6.237 9.192 1.00 39.75 130 TYR A N 1
ATOM 1008 C CA . TYR A 1 130 ? 8.198 -7.131 8.044 1.00 39.75 130 TYR A CA 1
ATOM 1009 C C . TYR A 1 130 ? 9.620 -7.687 7.939 1.00 39.75 130 TYR A C 1
ATOM 1011 O O . TYR A 1 130 ? 10.563 -6.916 8.131 1.00 39.75 130 TYR A O 1
ATOM 1019 N N . TRP A 1 131 ? 9.702 -9.004 7.703 1.00 40.12 131 TRP A N 1
ATOM 1020 C CA . TRP A 1 131 ? 10.858 -9.919 7.811 1.00 40.12 131 TRP A CA 1
ATOM 1021 C C . TRP A 1 131 ? 11.377 -10.195 9.234 1.00 40.12 131 TRP A C 1
ATOM 1023 O O . TRP A 1 131 ? 11.915 -9.283 9.908 1.00 40.12 131 TRP A O 1
#

Foldseek 3Di:
DVLVVCVQFAVFPLCVQVLHDTDPHDDDPVPVVNVVVNCVSPDPDDDDDDPVVNDDDDDDPDDDDCQPVPAADEEAPVQCPVVVQCVQVVSPYHYHHDHDDPVDDPVVCPVVVSVSVSCVRVVNPDPDDDD

Secondary structure (DSSP, 8-state):
-HHHHHHHHBSSHHHHHTT-PBPS----TT-HHHHHHHHHHH-----S--GGGG------SS---STTT--EEEEEGGG--HHHHHHHHHTT-EEEEE---TTS-GGGGHHHHHHHHHHHHTT-SSS----

Sequence (131 aa):
MPGRLVNLFWSSDEAYFSSGPTSNFVPDVMDFEAKSYQELIRFNGKGEFDDRASTIEIQAGQVVALAQNTLAVILPEEFAKPQIVKKIEGFGALALPYDHLGRGRPNENVALIYSVVKALLRGKHGKVKYW

Radius of gyration: 17.5 Å; chains: 1; bounding box: 33×38×44 Å

pLDDT: mean 79.74, std 13.84, range [34.47, 96.88]